Protein AF-A0A962ZR34-F1 (afdb_monomer)

Mean predicted aligned error: 3.4 Å

Structure (mmCIF, N/CA/C/O backbone):
data_AF-A0A962ZR34-F1
#
_entry.id   AF-A0A962ZR34-F1
#
loop_
_atom_site.group_PDB
_atom_site.id
_atom_site.type_symbol
_atom_site.label_atom_id
_atom_site.label_alt_id
_atom_site.label_comp_id
_atom_site.label_asym_id
_atom_site.label_entity_id
_atom_site.label_seq_id
_atom_site.pdbx_PDB_ins_code
_atom_site.Cartn_x
_atom_site.Cartn_y
_atom_site.Cartn_z
_atom_site.occupancy
_atom_site.B_iso_or_equiv
_atom_site.auth_seq_id
_atom_site.auth_comp_id
_atom_site.auth_asym_id
_atom_site.auth_atom_id
_atom_site.pdbx_PDB_model_num
ATOM 1 N N . ALA A 1 1 ? 8.414 -5.461 -10.737 1.00 95.94 1 ALA A N 1
ATOM 2 C CA . ALA A 1 1 ? 6.953 -5.444 -11.000 1.00 95.94 1 ALA A CA 1
ATOM 3 C C . ALA A 1 1 ? 6.307 -4.242 -10.307 1.00 95.94 1 ALA A C 1
ATOM 5 O O . ALA A 1 1 ? 7.039 -3.465 -9.703 1.00 95.94 1 ALA A O 1
ATOM 6 N N . LYS A 1 2 ? 4.974 -4.081 -10.376 1.00 96.69 2 LYS A N 1
ATOM 7 C CA . LYS A 1 2 ? 4.208 -2.991 -9.730 1.00 96.69 2 LYS A CA 1
ATOM 8 C C . LYS A 1 2 ? 4.755 -1.593 -10.067 1.00 96.69 2 LYS A C 1
ATOM 10 O O . LYS A 1 2 ? 4.510 -1.093 -11.158 1.00 96.69 2 LYS A O 1
ATOM 15 N N . ALA A 1 3 ? 5.548 -1.016 -9.162 1.00 95.81 3 ALA A N 1
ATOM 16 C CA . ALA A 1 3 ? 6.167 0.298 -9.300 1.00 95.81 3 ALA A CA 1
ATOM 17 C C . ALA A 1 3 ? 7.107 0.416 -10.509 1.00 95.81 3 ALA A C 1
ATOM 19 O O . ALA A 1 3 ? 7.340 1.524 -10.965 1.00 95.81 3 ALA A O 1
ATOM 20 N N . VAL A 1 4 ? 7.596 -0.700 -11.073 1.00 96.94 4 VAL A N 1
ATOM 21 C CA . VAL A 1 4 ? 8.459 -0.681 -12.273 1.00 96.94 4 VAL A CA 1
ATOM 22 C C . VAL A 1 4 ? 7.833 0.067 -13.457 1.00 96.94 4 VAL A C 1
ATOM 24 O O . VAL A 1 4 ? 8.560 0.649 -14.245 1.00 96.94 4 VAL A O 1
ATOM 27 N N . THR A 1 5 ? 6.503 0.075 -13.566 1.00 97.69 5 THR A N 1
ATOM 28 C CA . THR A 1 5 ? 5.733 0.819 -14.580 1.00 97.69 5 THR A CA 1
ATOM 29 C C . THR A 1 5 ? 4.758 1.809 -13.947 1.00 97.69 5 THR A C 1
ATOM 31 O O . THR A 1 5 ? 3.836 2.271 -14.614 1.00 97.69 5 THR A O 1
ATOM 34 N N . ASN A 1 6 ? 4.872 2.048 -12.636 1.00 95.44 6 ASN A N 1
ATOM 35 C CA . ASN A 1 6 ? 3.899 2.803 -11.845 1.00 95.44 6 ASN A CA 1
ATOM 36 C C . ASN A 1 6 ? 2.428 2.375 -12.089 1.00 95.44 6 ASN A C 1
ATOM 38 O O . ASN A 1 6 ? 1.517 3.193 -12.068 1.00 95.44 6 ASN A O 1
ATOM 42 N N . GLY A 1 7 ? 2.195 1.089 -12.386 1.00 96.12 7 GLY A N 1
ATOM 43 C CA . GLY A 1 7 ? 0.862 0.546 -12.677 1.00 96.12 7 GLY A CA 1
ATOM 44 C C . GLY A 1 7 ? 0.309 0.797 -14.090 1.00 96.12 7 GLY A C 1
ATOM 45 O O . GLY A 1 7 ? -0.767 0.292 -14.391 1.00 96.12 7 GLY A O 1
ATOM 46 N N . TYR A 1 8 ? 1.025 1.496 -14.980 1.00 97.25 8 TYR A N 1
ATOM 47 C CA . TYR A 1 8 ? 0.523 1.845 -16.322 1.00 97.25 8 TYR A CA 1
ATOM 48 C C . TYR A 1 8 ? 0.514 0.681 -17.322 1.00 97.25 8 TYR A C 1
ATOM 50 O O . TYR A 1 8 ? -0.270 0.685 -18.270 1.00 97.25 8 TYR A O 1
ATOM 58 N N . GLN A 1 9 ? 1.401 -0.302 -17.146 1.00 98.12 9 GLN A N 1
ATOM 59 C CA . GLN A 1 9 ? 1.506 -1.498 -17.992 1.00 98.12 9 GLN A CA 1
ATOM 60 C C . GLN A 1 9 ? 1.928 -2.719 -17.161 1.00 98.12 9 GLN A C 1
ATOM 62 O O . GLN A 1 9 ? 2.723 -2.569 -16.225 1.00 98.12 9 GLN A O 1
ATOM 67 N N . PRO A 1 10 ? 1.458 -3.938 -17.484 1.00 97.88 10 PRO A N 1
ATOM 68 C CA . PRO A 1 10 ? 1.906 -5.148 -16.808 1.00 97.88 10 PRO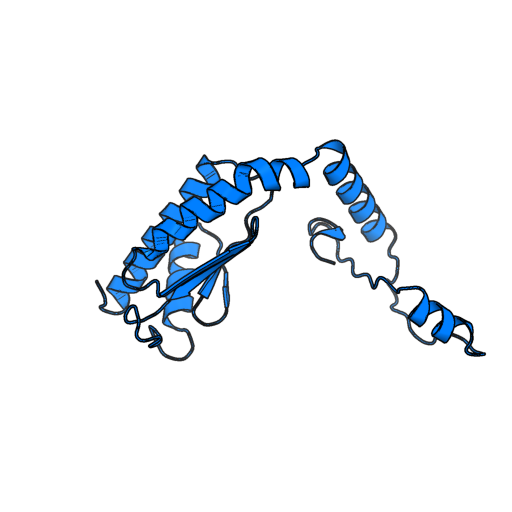 A CA 1
ATOM 69 C C . PRO A 1 10 ? 3.361 -5.452 -17.179 1.00 97.88 10 PRO A C 1
ATOM 71 O O . PRO A 1 10 ? 3.673 -5.790 -18.317 1.00 97.88 10 PRO A O 1
ATOM 74 N N . LEU A 1 11 ? 4.258 -5.355 -16.197 1.00 97.88 11 LEU A N 1
ATOM 75 C CA . LEU A 1 11 ? 5.659 -5.733 -16.359 1.00 97.88 11 LEU A CA 1
ATOM 76 C C . LEU A 1 11 ? 6.187 -6.427 -15.102 1.00 97.88 11 LEU A C 1
ATOM 78 O O . LEU A 1 11 ? 6.116 -5.902 -13.985 1.00 97.88 11 LEU A O 1
ATOM 82 N N . GLY A 1 12 ? 6.736 -7.620 -15.302 1.00 96.50 12 GLY A N 1
ATOM 83 C CA . GLY A 1 12 ? 7.517 -8.369 -14.325 1.00 96.50 12 GLY A CA 1
ATOM 84 C C . GLY A 1 12 ? 8.987 -8.395 -14.727 1.00 96.50 12 GLY A C 1
ATOM 85 O O . GLY A 1 12 ? 9.327 -8.147 -15.877 1.00 96.50 12 GLY A O 1
ATOM 86 N N . GLY A 1 13 ? 9.860 -8.687 -13.771 1.00 95.56 13 GLY A N 1
ATOM 87 C CA . GLY A 1 13 ? 11.286 -8.841 -14.031 1.00 95.56 13 GLY A CA 1
ATOM 88 C C . GLY A 1 13 ? 11.944 -9.588 -12.884 1.00 95.56 13 GLY A C 1
ATOM 89 O O . GLY A 1 13 ? 11.516 -9.445 -11.735 1.00 95.56 13 GLY A O 1
ATOM 90 N N . VAL A 1 14 ? 12.958 -10.380 -13.213 1.00 96.50 14 VAL A N 1
ATOM 91 C CA . VAL A 1 14 ? 13.797 -11.103 -12.258 1.00 96.50 14 VAL A CA 1
ATOM 92 C C . VAL A 1 14 ? 15.213 -10.572 -12.426 1.00 96.50 14 VAL A C 1
ATOM 94 O O . VAL A 1 14 ? 15.787 -10.682 -13.505 1.00 96.50 14 VAL A O 1
ATOM 97 N N . MET A 1 15 ? 15.755 -9.961 -11.374 1.00 96.38 15 MET A N 1
ATOM 98 C CA . MET A 1 15 ? 17.166 -9.579 -11.335 1.00 96.38 15 MET A CA 1
ATOM 99 C C . MET A 1 15 ? 17.970 -10.786 -10.859 1.00 96.38 15 MET A C 1
ATOM 101 O O . MET A 1 15 ? 17.677 -11.343 -9.800 1.00 96.38 15 MET A O 1
ATOM 105 N N . VAL A 1 16 ? 18.953 -11.200 -11.653 1.00 95.88 16 VAL A N 1
ATOM 106 C CA . VAL A 1 16 ? 19.784 -12.379 -11.396 1.00 95.88 16 VAL A CA 1
ATOM 107 C C . VAL A 1 16 ? 21.200 -11.898 -11.107 1.00 95.88 16 VAL A C 1
ATOM 109 O O . VAL A 1 16 ? 21.771 -11.174 -11.913 1.00 95.88 16 VAL A O 1
ATOM 112 N N . GLY A 1 17 ? 21.743 -12.260 -9.943 1.00 98.12 17 GLY A N 1
ATOM 113 C CA . GLY A 1 17 ? 23.126 -11.937 -9.587 1.00 98.12 17 GLY A CA 1
ATOM 114 C C . GLY A 1 17 ? 24.129 -12.916 -10.196 1.00 98.12 17 GLY A C 1
ATOM 115 O O . GLY A 1 17 ? 23.775 -14.063 -10.487 1.00 98.12 17 GLY A O 1
ATOM 116 N N . ASP A 1 18 ? 25.384 -12.481 -10.303 1.00 97.94 18 ASP A N 1
ATOM 117 C CA . ASP A 1 18 ? 26.463 -13.162 -11.037 1.00 97.94 18 ASP A CA 1
ATOM 118 C C . ASP A 1 18 ? 26.598 -14.643 -10.682 1.00 97.94 18 ASP A C 1
ATOM 120 O O . ASP A 1 18 ? 26.530 -15.489 -11.560 1.00 97.94 18 ASP A O 1
ATOM 124 N N . ARG A 1 19 ? 26.618 -14.996 -9.388 1.00 97.62 19 ARG A N 1
ATOM 125 C CA . ARG A 1 19 ? 26.706 -16.400 -8.936 1.00 97.62 19 ARG A CA 1
ATOM 126 C C . ARG A 1 19 ? 25.666 -17.324 -9.586 1.00 97.62 19 ARG A C 1
ATOM 128 O O . ARG A 1 19 ? 25.941 -18.499 -9.811 1.00 97.62 19 ARG A O 1
ATOM 135 N N . VAL A 1 20 ? 24.445 -16.832 -9.801 1.00 96.00 20 VAL A N 1
ATOM 136 C CA . VAL A 1 20 ? 23.369 -17.612 -10.433 1.00 96.00 20 VAL A CA 1
ATOM 137 C C . VAL A 1 20 ? 23.492 -17.547 -11.952 1.00 96.00 20 VAL A C 1
ATOM 139 O O . VAL A 1 20 ? 23.318 -18.570 -12.607 1.00 96.00 20 VAL A O 1
ATOM 142 N N . ALA A 1 21 ? 23.819 -16.377 -12.505 1.00 95.25 21 ALA A N 1
ATOM 143 C CA . ALA A 1 21 ? 24.035 -16.207 -13.938 1.00 95.25 21 ALA A CA 1
ATOM 144 C C . ALA A 1 21 ? 25.169 -17.111 -14.450 1.00 95.25 21 ALA A C 1
ATOM 146 O O . ALA A 1 21 ? 24.963 -17.839 -15.414 1.00 95.25 21 ALA A O 1
ATOM 147 N N . ASP A 1 22 ? 26.307 -17.155 -13.758 1.00 95.81 22 ASP A N 1
ATOM 148 C CA . ASP A 1 22 ? 27.467 -17.984 -14.102 1.00 95.81 22 ASP A CA 1
ATOM 149 C C . ASP A 1 22 ? 27.110 -19.470 -14.140 1.00 95.81 22 ASP A C 1
ATOM 151 O O . ASP A 1 22 ? 27.482 -20.181 -15.069 1.00 95.81 22 ASP A O 1
ATOM 155 N N . ALA A 1 23 ? 26.334 -19.944 -13.160 1.00 94.19 23 ALA A N 1
ATOM 156 C CA . ALA A 1 23 ? 25.875 -21.329 -13.127 1.00 94.19 23 ALA A CA 1
ATOM 157 C C . ALA A 1 23 ? 24.933 -21.658 -14.299 1.00 94.19 23 ALA A C 1
ATOM 159 O O . ALA A 1 23 ? 25.018 -22.748 -14.863 1.00 94.19 23 ALA A O 1
ATOM 160 N N . LEU A 1 24 ? 24.052 -20.723 -14.676 1.00 93.12 24 LEU A N 1
ATOM 161 C CA . LEU A 1 24 ? 23.158 -20.882 -15.827 1.00 93.12 24 LEU A CA 1
ATOM 162 C C . LEU A 1 24 ? 23.933 -20.866 -17.152 1.00 93.12 24 LEU A C 1
ATOM 164 O O . LEU A 1 24 ? 23.651 -21.679 -18.025 1.00 93.12 24 LEU A O 1
ATOM 168 N N . LEU A 1 25 ? 24.915 -19.972 -17.288 1.00 92.88 25 LEU A N 1
ATOM 169 C CA . LEU A 1 25 ? 25.729 -19.805 -18.497 1.00 92.88 25 LEU A CA 1
ATOM 170 C C . LEU A 1 25 ? 26.764 -20.922 -18.683 1.00 92.88 25 LEU A C 1
ATOM 172 O O . LEU A 1 25 ? 27.115 -21.244 -19.815 1.00 92.88 25 LEU A O 1
ATOM 176 N N . ALA A 1 26 ? 27.252 -21.521 -17.594 1.00 94.62 26 ALA A N 1
ATOM 177 C CA . ALA A 1 26 ? 28.165 -22.661 -17.641 1.00 94.62 26 ALA A CA 1
ATOM 178 C C . ALA A 1 26 ? 27.472 -23.968 -18.062 1.00 94.62 26 ALA A C 1
ATOM 180 O O . ALA A 1 26 ? 28.150 -24.924 -18.447 1.00 94.62 26 ALA A O 1
ATOM 181 N N . HIS A 1 27 ? 26.140 -24.039 -17.977 1.00 89.88 27 HIS A N 1
ATOM 182 C CA . HIS A 1 27 ? 25.400 -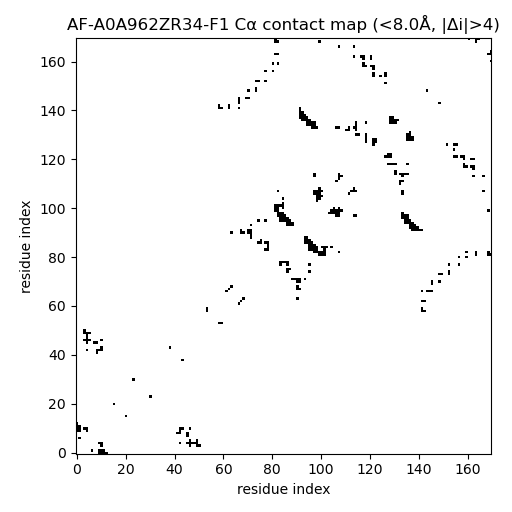25.222 -18.390 1.00 89.88 27 HIS A CA 1
ATOM 183 C C . HIS A 1 27 ? 25.355 -25.308 -19.925 1.00 89.88 27 HIS A C 1
ATOM 185 O O . HIS A 1 27 ? 24.853 -24.393 -20.578 1.00 89.88 27 HIS A O 1
ATOM 191 N N . PRO A 1 28 ? 25.812 -26.413 -20.538 1.00 85.75 28 PRO A N 1
ATOM 192 C CA . PRO A 1 28 ? 25.668 -26.597 -21.975 1.00 85.75 28 PRO A CA 1
ATOM 193 C C . PRO A 1 28 ? 24.186 -26.818 -22.310 1.00 85.75 28 PRO A C 1
ATOM 195 O O . PRO A 1 28 ? 23.567 -27.756 -21.807 1.00 85.75 28 PRO A O 1
ATOM 198 N N . GLY A 1 29 ? 23.592 -25.951 -23.126 1.00 88.69 29 GLY A N 1
ATOM 199 C CA . GLY A 1 29 ? 22.197 -26.074 -23.555 1.00 88.69 29 GLY A CA 1
ATOM 200 C C . GLY A 1 29 ? 21.470 -24.737 -23.651 1.00 88.69 29 GLY A C 1
ATOM 201 O O . GLY A 1 29 ? 22.024 -23.682 -23.358 1.00 88.69 29 GLY A O 1
ATOM 202 N N . GLU A 1 30 ? 20.217 -24.792 -24.090 1.00 89.44 30 GLU A N 1
ATOM 203 C CA . GLU A 1 30 ? 19.340 -23.625 -24.161 1.00 89.44 30 GLU A CA 1
ATOM 204 C C . GLU A 1 30 ? 18.606 -23.409 -22.832 1.00 89.44 30 GLU A C 1
ATOM 206 O O . GLU A 1 30 ? 18.216 -24.361 -22.152 1.00 89.44 30 GLU A O 1
ATOM 211 N N . PHE A 1 31 ? 18.367 -22.147 -22.472 1.00 91.38 31 PHE A N 1
ATOM 212 C CA . PHE A 1 31 ? 17.492 -21.809 -21.356 1.00 91.38 31 PHE A CA 1
ATOM 213 C C . PHE A 1 31 ? 16.027 -21.962 -21.784 1.00 91.38 31 PHE A C 1
ATOM 215 O O . PHE A 1 31 ? 15.423 -21.041 -22.333 1.00 91.38 31 PHE A O 1
ATOM 222 N N . THR A 1 32 ? 15.446 -23.139 -21.540 1.00 92.44 32 THR A N 1
ATOM 223 C CA . THR A 1 32 ? 14.083 -23.500 -21.971 1.00 92.44 32 THR A CA 1
ATOM 224 C C . THR A 1 32 ? 13.001 -22.872 -21.085 1.00 92.44 32 THR A C 1
ATOM 226 O O . THR A 1 32 ? 12.205 -23.564 -20.444 1.00 92.44 32 THR A O 1
ATOM 229 N N . HIS A 1 33 ? 12.984 -21.545 -21.010 1.00 94.56 33 HIS A N 1
ATOM 230 C CA . HIS A 1 33 ? 11.983 -20.779 -20.282 1.00 94.56 33 HIS A CA 1
ATOM 231 C C . HIS A 1 33 ? 11.727 -19.440 -20.971 1.00 94.56 33 HIS A C 1
ATOM 233 O O . HIS A 1 33 ? 12.644 -18.671 -21.249 1.00 94.56 33 HIS A O 1
ATOM 239 N N . GLY A 1 34 ? 10.455 -19.133 -21.199 1.00 94.19 34 GLY A N 1
ATOM 240 C CA . GLY A 1 34 ? 10.039 -17.887 -21.817 1.00 94.19 34 GLY A CA 1
ATOM 241 C C . GLY A 1 34 ? 8.529 -17.725 -21.769 1.00 94.19 34 GLY A C 1
ATOM 242 O O . GLY A 1 34 ? 7.780 -18.690 -21.628 1.00 94.19 34 GLY A O 1
ATOM 243 N N . LEU A 1 35 ? 8.086 -16.479 -21.880 1.00 96.31 35 LEU A N 1
ATOM 244 C CA . LEU A 1 35 ? 6.682 -16.106 -22.002 1.00 96.31 35 LEU A CA 1
ATOM 245 C C . LEU A 1 35 ? 6.521 -15.355 -23.320 1.00 96.31 35 LEU A C 1
ATOM 247 O O . LEU A 1 35 ? 7.401 -14.570 -23.672 1.00 96.31 35 LEU A O 1
ATOM 251 N N . THR A 1 36 ? 5.387 -15.526 -24.005 1.00 98.06 36 THR A N 1
ATOM 252 C CA . THR A 1 36 ? 5.102 -14.867 -25.295 1.00 98.06 36 THR A CA 1
ATOM 253 C C . THR A 1 36 ? 5.335 -13.354 -25.257 1.00 98.06 36 THR A C 1
ATOM 255 O O . THR A 1 36 ? 5.807 -12.776 -26.228 1.00 98.06 36 THR A O 1
ATOM 258 N N . TYR A 1 37 ? 5.039 -12.715 -24.121 1.00 97.56 37 TYR A N 1
ATOM 259 C CA . TYR A 1 3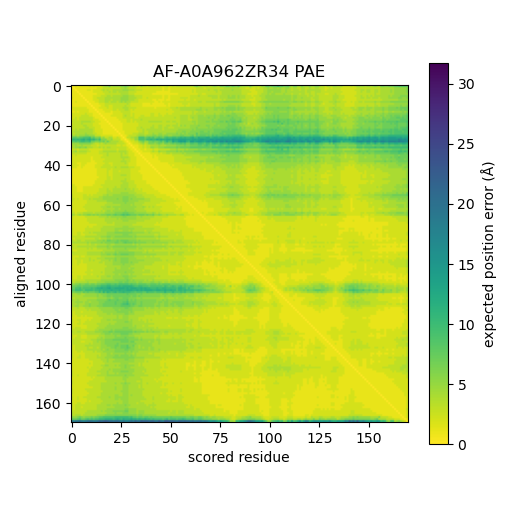7 ? 5.181 -11.269 -23.922 1.00 97.56 37 TYR A CA 1
ATOM 260 C C . TYR A 1 37 ? 6.395 -10.874 -23.069 1.00 97.56 37 TYR A C 1
ATOM 262 O O . TYR A 1 37 ? 6.445 -9.760 -22.542 1.00 97.56 37 TYR A O 1
ATOM 270 N N . SER A 1 38 ? 7.376 -11.766 -22.903 1.00 97.50 38 SER A N 1
ATOM 271 C CA . SER A 1 38 ? 8.632 -11.413 -22.236 1.00 97.50 38 SER A CA 1
ATOM 272 C C . SER A 1 38 ? 9.324 -10.278 -22.998 1.00 97.50 38 SER A C 1
ATOM 274 O O . SER A 1 38 ? 9.505 -10.360 -24.209 1.00 97.50 38 SER A O 1
ATOM 276 N N . GLY A 1 39 ? 9.668 -9.191 -22.300 1.00 97.19 39 GLY A N 1
ATOM 277 C CA . GLY A 1 39 ? 10.283 -8.011 -22.918 1.00 97.19 39 GLY A CA 1
ATOM 278 C C . GLY A 1 39 ? 9.349 -7.171 -23.803 1.00 97.19 39 GLY A C 1
ATOM 279 O O . GLY A 1 39 ? 9.838 -6.483 -24.696 1.00 97.19 39 GLY A O 1
ATOM 280 N N . HIS A 1 40 ? 8.026 -7.207 -23.577 1.00 98.44 40 HIS A N 1
ATOM 281 C CA . HIS A 1 40 ? 7.048 -6.474 -24.394 1.00 98.44 40 HIS A CA 1
ATOM 282 C C . HIS A 1 40 ? 7.412 -4.977 -24.565 1.00 98.44 40 HIS A C 1
ATOM 284 O O . HIS A 1 40 ? 7.421 -4.242 -23.568 1.00 98.44 40 HIS A O 1
ATOM 290 N N . PRO A 1 41 ? 7.618 -4.471 -25.802 1.00 98.44 41 PRO A N 1
ATOM 291 C CA . PRO A 1 41 ? 8.155 -3.127 -26.041 1.00 98.44 41 PRO A CA 1
ATOM 292 C C . PRO A 1 41 ? 7.376 -1.993 -25.366 1.00 98.44 41 PRO A C 1
ATOM 294 O O . PRO A 1 41 ? 7.977 -1.127 -24.735 1.00 98.44 41 PRO A O 1
ATOM 297 N N . ALA A 1 42 ? 6.039 -2.017 -25.418 1.00 98.38 42 ALA A N 1
ATOM 298 C CA . ALA A 1 42 ? 5.225 -0.983 -24.770 1.00 98.38 42 ALA A CA 1
ATOM 299 C C . ALA A 1 42 ? 5.329 -0.999 -23.232 1.00 98.38 42 ALA A C 1
ATOM 301 O O . ALA A 1 42 ? 5.307 0.055 -22.599 1.00 98.38 42 ALA A O 1
ATOM 302 N N . ALA A 1 43 ? 5.493 -2.178 -22.622 1.00 98.38 43 ALA A N 1
ATOM 303 C CA . ALA A 1 43 ? 5.652 -2.292 -21.177 1.00 98.38 43 ALA A CA 1
ATOM 304 C C . ALA A 1 43 ? 7.038 -1.787 -20.746 1.00 98.38 43 ALA A C 1
ATOM 306 O O . ALA A 1 43 ? 7.154 -1.055 -19.763 1.00 98.38 43 ALA A O 1
ATOM 307 N N . CYS A 1 44 ? 8.076 -2.102 -21.529 1.00 98.44 44 CYS A N 1
ATOM 308 C CA . CYS A 1 44 ? 9.425 -1.568 -21.339 1.00 98.44 44 CYS A CA 1
ATOM 309 C C . CYS A 1 44 ? 9.472 -0.041 -21.509 1.00 98.44 44 CYS A C 1
ATOM 311 O O . CYS A 1 44 ? 10.103 0.635 -20.700 1.00 98.44 44 CYS A O 1
ATOM 313 N N . ALA A 1 45 ? 8.767 0.522 -22.496 1.00 98.62 45 ALA A N 1
ATOM 314 C CA . ALA A 1 45 ? 8.678 1.971 -22.688 1.00 98.62 45 ALA A CA 1
ATOM 315 C C . ALA A 1 45 ? 8.040 2.676 -21.477 1.00 98.62 45 ALA A C 1
ATOM 317 O O . ALA A 1 45 ? 8.588 3.658 -20.977 1.00 98.62 45 ALA A O 1
ATOM 318 N N . ALA A 1 46 ? 6.937 2.136 -20.942 1.00 98.50 46 ALA A N 1
ATOM 319 C CA . ALA A 1 46 ? 6.313 2.652 -19.720 1.00 98.50 46 ALA A CA 1
ATOM 320 C C . ALA A 1 46 ? 7.254 2.578 -18.502 1.00 98.50 46 ALA A C 1
ATOM 322 O O . ALA A 1 46 ? 7.269 3.485 -17.666 1.00 98.50 46 ALA A O 1
ATOM 323 N N . ALA A 1 47 ? 8.065 1.521 -18.404 1.00 98.44 47 ALA A N 1
ATOM 324 C CA . ALA A 1 47 ? 9.042 1.379 -17.331 1.00 98.44 47 ALA A CA 1
ATOM 325 C C . ALA A 1 47 ? 10.190 2.391 -17.435 1.00 98.44 47 ALA A C 1
ATOM 327 O O . ALA A 1 47 ? 10.560 3.004 -16.435 1.00 98.44 47 ALA A O 1
ATOM 328 N N . LEU A 1 48 ? 10.718 2.617 -18.641 1.00 98.50 48 LEU A N 1
ATOM 329 C CA . LEU A 1 48 ? 11.748 3.631 -18.877 1.00 98.50 48 LEU A CA 1
ATOM 330 C C . LEU A 1 48 ? 11.235 5.037 -18.552 1.00 98.50 48 LEU A C 1
ATOM 332 O O . LEU A 1 48 ? 11.931 5.788 -17.873 1.00 98.50 48 LEU A O 1
ATOM 336 N N . ALA A 1 49 ? 10.002 5.361 -18.951 1.00 98.44 49 ALA A N 1
ATOM 337 C CA . ALA A 1 49 ? 9.367 6.628 -18.594 1.00 98.44 49 ALA A CA 1
ATOM 338 C C . ALA A 1 49 ? 9.187 6.771 -17.073 1.00 98.44 49 ALA A C 1
ATOM 340 O O . ALA A 1 49 ? 9.503 7.816 -16.511 1.00 98.44 49 ALA A O 1
ATOM 341 N N . THR A 1 50 ? 8.755 5.704 -16.390 1.00 97.88 50 THR A N 1
ATOM 342 C CA . THR A 1 50 ? 8.640 5.687 -14.922 1.00 97.88 50 THR A CA 1
ATOM 343 C C . THR A 1 50 ? 9.990 5.967 -14.260 1.00 97.88 50 THR A C 1
ATOM 345 O O . THR A 1 50 ? 10.079 6.813 -13.376 1.00 97.88 50 THR A O 1
ATOM 348 N N . LEU A 1 51 ? 11.059 5.301 -14.705 1.00 97.31 51 LEU A N 1
ATOM 349 C CA . LEU A 1 51 ? 12.411 5.525 -14.187 1.00 97.31 51 LEU A CA 1
ATOM 350 C C . LEU A 1 51 ? 12.917 6.947 -14.455 1.00 97.31 51 LEU A C 1
ATOM 352 O O . LEU A 1 51 ? 13.582 7.510 -13.587 1.00 97.31 51 LEU A O 1
ATOM 356 N N . GLY A 1 52 ? 12.605 7.514 -15.625 1.00 98.25 52 GLY A N 1
ATOM 357 C CA . GLY A 1 52 ? 12.902 8.909 -15.960 1.00 98.25 52 GLY A CA 1
ATOM 358 C C . GLY A 1 52 ? 12.269 9.864 -14.954 1.00 98.25 52 GLY A C 1
ATOM 359 O O . GLY A 1 52 ? 12.988 10.586 -14.268 1.00 98.25 52 GLY A O 1
ATOM 360 N N . VAL A 1 53 ? 10.950 9.759 -14.757 1.00 97.44 53 VAL A N 1
ATOM 361 C CA . VAL A 1 53 ? 1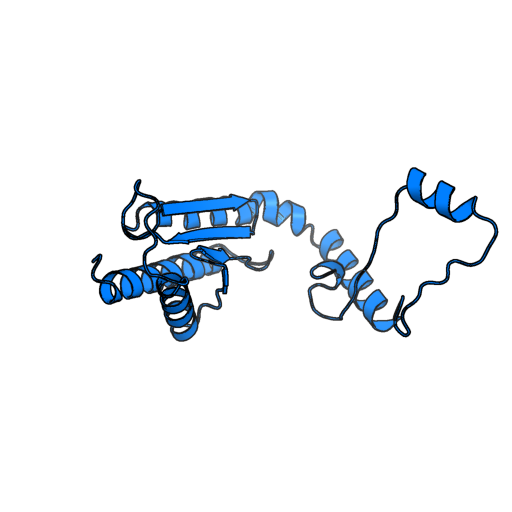0.209 10.583 -13.787 1.00 97.44 53 VAL A CA 1
ATOM 362 C C . VAL A 1 53 ? 10.785 10.449 -12.379 1.00 97.44 53 VAL A C 1
ATOM 364 O O . VAL A 1 53 ? 11.067 11.461 -11.749 1.00 97.44 53 VAL A O 1
ATOM 367 N N . LEU A 1 54 ? 11.009 9.221 -11.892 1.00 96.62 54 LEU A N 1
ATOM 368 C CA . LEU A 1 54 ? 11.520 8.995 -10.534 1.00 96.62 54 LEU A CA 1
ATOM 369 C C . LEU A 1 54 ? 12.878 9.672 -10.295 1.00 96.62 54 LEU A C 1
ATOM 371 O O . LEU A 1 54 ? 13.107 10.200 -9.207 1.00 96.62 54 LEU A O 1
ATOM 375 N N . ARG A 1 55 ? 13.767 9.655 -11.299 1.00 96.25 55 ARG A N 1
ATOM 376 C CA . ARG A 1 55 ? 15.104 10.263 -11.224 1.00 96.25 55 ARG A CA 1
ATOM 377 C C . ARG A 1 55 ? 15.055 11.779 -11.362 1.00 96.25 55 ARG A C 1
ATOM 379 O O . ARG A 1 55 ? 15.691 12.472 -10.579 1.00 96.25 55 ARG A O 1
ATOM 386 N N . GLU A 1 56 ? 14.321 12.283 -12.348 1.00 97.81 56 GLU A N 1
ATOM 387 C CA . GLU A 1 56 ? 14.241 13.716 -12.651 1.00 97.81 56 GLU A CA 1
ATOM 388 C C . GLU A 1 56 ? 13.547 14.495 -11.534 1.00 97.81 56 GLU A C 1
ATOM 390 O O . GLU A 1 56 ? 13.959 15.606 -11.207 1.00 97.81 56 GLU A O 1
ATOM 395 N N . SER A 1 57 ? 12.518 13.910 -10.917 1.00 96.75 57 SER A N 1
ATOM 396 C CA . SER A 1 57 ? 11.766 14.574 -9.855 1.00 96.75 57 SER A CA 1
ATOM 397 C C . SER A 1 57 ? 12.378 14.399 -8.461 1.00 96.75 57 SER A C 1
ATOM 399 O O . SER A 1 57 ? 11.918 15.056 -7.530 1.00 96.75 57 SER A O 1
ATOM 401 N N . GLY A 1 58 ? 13.329 13.472 -8.274 1.00 96.69 58 GLY A N 1
ATOM 402 C CA . GLY A 1 58 ? 13.881 13.125 -6.954 1.00 96.69 58 GLY A CA 1
ATOM 403 C C . GLY A 1 58 ? 12.809 12.718 -5.932 1.00 96.69 58 GLY A C 1
ATOM 404 O O . GLY A 1 58 ? 12.922 13.006 -4.738 1.00 96.69 58 GLY A O 1
ATOM 405 N N . ILE A 1 59 ? 11.701 12.128 -6.402 1.00 96.50 59 ILE A N 1
ATOM 406 C CA . ILE A 1 59 ? 10.505 11.917 -5.569 1.00 96.50 59 ILE A CA 1
ATOM 407 C C . ILE A 1 59 ? 10.745 10.900 -4.458 1.00 96.50 59 ILE A C 1
ATOM 409 O O . ILE A 1 59 ? 10.120 10.992 -3.407 1.00 96.50 59 ILE A O 1
ATOM 413 N N . ILE A 1 60 ? 11.646 9.939 -4.659 1.00 96.31 60 ILE A N 1
ATOM 414 C CA . ILE A 1 60 ? 11.929 8.911 -3.656 1.00 96.31 60 ILE A CA 1
ATOM 415 C C . ILE A 1 60 ? 12.600 9.560 -2.446 1.00 96.31 60 ILE A C 1
ATOM 417 O O . ILE A 1 60 ? 12.143 9.387 -1.316 1.00 96.31 60 ILE A O 1
ATOM 421 N N . GLU A 1 61 ? 13.643 10.347 -2.686 1.00 97.38 61 GLU A N 1
ATOM 422 C CA . GLU A 1 61 ? 14.407 11.058 -1.666 1.00 97.38 61 GLU A CA 1
ATOM 423 C C . GLU A 1 61 ? 13.546 12.126 -0.981 1.00 97.38 61 GLU A C 1
ATOM 425 O O . GLU A 1 61 ? 13.534 12.230 0.252 1.00 97.38 61 GLU A O 1
ATOM 430 N N . SER A 1 62 ? 12.775 12.882 -1.769 1.00 96.38 62 SER A N 1
ATOM 431 C CA . SER A 1 62 ? 11.837 13.885 -1.260 1.00 96.38 62 SER A CA 1
ATOM 432 C C . SER A 1 62 ? 10.743 13.258 -0.390 1.00 96.38 62 SER A C 1
ATOM 434 O O . SER A 1 62 ? 10.490 13.730 0.719 1.00 96.38 62 SER A O 1
ATOM 436 N N . ALA A 1 63 ? 10.135 12.150 -0.824 1.00 97.56 63 ALA A N 1
ATOM 437 C CA . ALA A 1 63 ? 9.118 11.465 -0.036 1.00 97.56 63 ALA A CA 1
ATOM 438 C C . ALA A 1 63 ? 9.701 10.861 1.248 1.00 97.56 63 ALA A C 1
ATOM 440 O O . ALA A 1 63 ? 9.092 10.995 2.310 1.00 97.56 63 ALA A O 1
ATOM 441 N N . ALA A 1 64 ? 10.885 10.243 1.171 1.00 97.50 64 ALA A N 1
ATOM 442 C CA . ALA A 1 64 ? 11.556 9.615 2.309 1.00 97.50 64 ALA A CA 1
ATOM 443 C C . ALA A 1 64 ? 11.898 10.615 3.425 1.00 97.50 64 ALA A C 1
ATOM 445 O O . ALA A 1 64 ? 11.756 10.291 4.603 1.00 97.50 64 ALA A O 1
ATOM 446 N N . SER A 1 65 ? 12.330 11.823 3.058 1.00 96.69 65 SER A N 1
ATOM 447 C CA . SER A 1 65 ? 12.697 12.891 4.000 1.00 96.69 65 SER A CA 1
ATOM 448 C C . SER A 1 65 ? 11.531 13.808 4.387 1.00 96.69 65 SER A C 1
ATOM 450 O O . SER A 1 65 ? 11.577 14.445 5.438 1.00 96.69 65 SER A O 1
ATOM 452 N N . GLY A 1 66 ? 10.488 13.879 3.556 1.00 96.50 66 GLY A N 1
ATOM 453 C CA . GLY A 1 66 ? 9.374 14.814 3.693 1.00 96.50 66 GLY A CA 1
ATOM 454 C C . GLY A 1 66 ? 8.082 14.167 4.185 1.00 96.50 66 GLY A C 1
ATOM 455 O O . GLY A 1 66 ? 7.759 14.228 5.373 1.00 96.50 66 GLY A O 1
ATOM 456 N N . ILE A 1 67 ? 7.290 13.610 3.261 1.00 98.19 67 ILE A N 1
ATOM 457 C CA . ILE A 1 67 ? 5.920 13.167 3.564 1.00 98.19 67 ILE A CA 1
ATOM 458 C C . ILE A 1 67 ? 5.866 11.840 4.332 1.00 98.19 67 ILE A C 1
ATOM 460 O O . ILE A 1 67 ? 4.983 11.664 5.168 1.00 98.19 67 ILE A O 1
ATOM 464 N N . ALA A 1 68 ? 6.814 10.925 4.118 1.00 98.50 68 ALA A N 1
ATOM 465 C CA . ALA A 1 68 ? 6.774 9.602 4.733 1.00 98.50 68 ALA A CA 1
ATOM 466 C C . ALA A 1 68 ? 6.863 9.632 6.273 1.00 98.50 68 ALA A C 1
ATOM 468 O O . ALA A 1 68 ? 6.025 8.993 6.912 1.00 98.50 68 ALA A O 1
ATOM 469 N N . PRO A 1 69 ? 7.778 10.397 6.910 1.00 98.44 69 PRO A N 1
ATOM 470 C CA . PRO A 1 69 ? 7.773 10.544 8.366 1.00 98.44 69 PRO A CA 1
ATOM 471 C C . PRO A 1 69 ? 6.455 11.121 8.890 1.00 98.44 69 PRO A C 1
ATOM 473 O O . PRO A 1 69 ? 5.927 10.639 9.888 1.00 98.44 69 PRO A O 1
ATOM 476 N N . TYR A 1 70 ? 5.887 12.106 8.186 1.00 98.62 70 TYR A N 1
ATOM 477 C CA . TYR A 1 70 ? 4.612 12.708 8.569 1.00 98.62 70 TYR A CA 1
ATOM 478 C C . TYR A 1 70 ? 3.457 11.705 8.514 1.00 98.62 70 TYR A C 1
ATOM 480 O O . TYR A 1 70 ? 2.676 11.620 9.458 1.00 98.62 70 TYR A O 1
ATOM 488 N N . PHE A 1 71 ? 3.383 10.909 7.446 1.00 98.75 71 PHE A N 1
ATOM 489 C CA . PHE A 1 71 ? 2.421 9.819 7.309 1.00 98.75 71 PHE A CA 1
ATOM 490 C C . PHE A 1 71 ? 2.524 8.808 8.456 1.00 98.75 71 PHE A C 1
ATOM 492 O O . PHE A 1 71 ? 1.504 8.468 9.055 1.00 98.75 71 PHE A O 1
ATOM 499 N N . GLN A 1 72 ? 3.741 8.389 8.822 1.00 98.62 72 GLN A N 1
ATOM 500 C CA . GLN A 1 72 ? 3.950 7.481 9.954 1.00 98.62 72 GLN A CA 1
ATOM 501 C C . GLN A 1 72 ? 3.501 8.114 11.281 1.00 98.62 72 GLN A C 1
ATOM 503 O O . GLN A 1 72 ? 2.801 7.466 12.055 1.00 98.62 72 GLN A O 1
ATOM 508 N N . THR A 1 73 ? 3.828 9.388 11.532 1.00 98.38 73 THR A N 1
ATOM 509 C CA . THR A 1 73 ? 3.377 10.112 12.735 1.00 98.38 73 THR A CA 1
ATOM 510 C C . THR A 1 73 ? 1.855 10.234 12.798 1.00 98.38 73 THR A C 1
ATOM 512 O O . THR A 1 73 ? 1.268 9.977 13.847 1.00 98.38 73 THR A O 1
ATOM 515 N N . ARG A 1 74 ? 1.205 10.604 11.688 1.00 98.50 74 ARG A N 1
ATOM 516 C CA . ARG A 1 74 ? -0.254 10.757 11.625 1.00 98.50 74 ARG A CA 1
ATOM 517 C C . ARG A 1 74 ? -0.969 9.432 11.861 1.00 98.50 74 ARG A C 1
ATOM 519 O O . ARG A 1 74 ? -1.886 9.391 12.672 1.00 98.50 74 ARG A O 1
ATOM 526 N N . LEU A 1 75 ? -0.529 8.351 11.220 1.00 98.12 75 LEU A N 1
ATOM 527 C CA . LEU A 1 75 ? -1.110 7.028 11.454 1.00 98.12 75 LEU A CA 1
ATOM 528 C C . LEU A 1 75 ? -0.873 6.525 12.876 1.00 98.12 75 LEU A C 1
ATOM 530 O O . LEU A 1 75 ? -1.774 5.921 13.447 1.00 98.12 75 LEU A O 1
ATOM 534 N N . ALA A 1 76 ? 0.304 6.772 13.462 1.00 98.38 76 ALA A N 1
ATOM 535 C CA . ALA A 1 76 ? 0.616 6.323 14.818 1.00 98.38 76 ALA A CA 1
ATOM 536 C C . ALA A 1 76 ? -0.375 6.865 15.861 1.00 98.38 76 ALA A C 1
ATOM 538 O O . ALA A 1 76 ? -0.664 6.166 16.831 1.00 98.38 76 ALA A O 1
ATOM 539 N N . ALA A 1 77 ? -0.953 8.050 15.636 1.00 98.00 77 ALA A N 1
ATOM 540 C CA . ALA A 1 77 ? -1.989 8.614 16.501 1.00 98.00 77 ALA A CA 1
ATOM 541 C C . ALA A 1 77 ? -3.255 7.737 16.589 1.00 98.00 77 ALA A C 1
ATOM 543 O O . ALA A 1 77 ? -3.928 7.742 17.617 1.00 98.00 77 ALA A O 1
ATOM 544 N N . LEU A 1 78 ? -3.550 6.916 15.571 1.00 98.19 78 LEU A N 1
ATOM 545 C CA . LEU A 1 78 ? -4.670 5.967 15.611 1.00 98.19 78 LEU A CA 1
ATOM 546 C C . LEU A 1 78 ? -4.471 4.853 16.646 1.00 98.19 78 LEU A C 1
ATOM 548 O O . LEU A 1 78 ? -5.440 4.193 17.008 1.00 98.19 78 LEU A O 1
ATOM 552 N N . THR A 1 79 ? -3.256 4.662 17.171 1.00 97.19 79 THR A N 1
ATOM 553 C CA . THR A 1 79 ? -2.998 3.716 18.272 1.00 97.19 79 THR A CA 1
ATOM 554 C C . THR A 1 79 ? -3.795 4.071 19.525 1.00 97.19 79 THR A C 1
ATOM 556 O O . THR A 1 79 ? -4.053 3.194 20.344 1.00 97.19 79 THR A O 1
ATOM 559 N N . GLU A 1 80 ? -4.245 5.320 19.678 1.00 96.44 80 GLU A N 1
ATOM 560 C CA . GLU A 1 80 ? -5.111 5.735 20.785 1.00 96.44 80 GLU A CA 1
ATOM 561 C C . GLU A 1 80 ? -6.542 5.184 20.661 1.00 96.44 80 GLU A C 1
ATOM 563 O O . GLU A 1 80 ? -7.202 4.957 21.676 1.00 96.44 80 GLU A O 1
ATOM 568 N N . HIS A 1 81 ? -6.993 4.812 19.461 1.00 97.94 81 HIS A N 1
ATOM 569 C CA . HIS A 1 81 ? -8.342 4.295 19.224 1.00 97.94 81 HIS A CA 1
ATOM 570 C C . HIS A 1 81 ? -8.574 2.920 19.899 1.00 97.94 81 HIS A C 1
ATOM 572 O O . HIS A 1 81 ? -7.703 2.051 19.819 1.00 97.94 81 HIS A O 1
ATOM 578 N N . PRO A 1 82 ? -9.720 2.656 20.564 1.00 96.88 82 PRO A N 1
ATOM 579 C CA . PRO A 1 82 ? -9.918 1.476 21.423 1.00 96.88 82 PRO A CA 1
ATOM 580 C C . PRO A 1 82 ? -9.816 0.123 20.708 1.00 96.88 82 PRO A C 1
ATOM 582 O O . PRO A 1 82 ? -9.337 -0.840 21.305 1.00 96.88 82 PRO A O 1
ATOM 585 N N . ILE A 1 83 ? -10.222 0.053 19.437 1.00 97.88 83 ILE A N 1
ATOM 586 C CA . ILE A 1 83 ? -10.105 -1.171 18.624 1.00 97.88 83 ILE A CA 1
ATOM 587 C C . ILE A 1 83 ? -8.789 -1.265 17.845 1.00 97.88 83 ILE A C 1
ATOM 589 O O . ILE A 1 83 ? -8.648 -2.172 17.033 1.00 97.88 83 ILE A O 1
ATOM 593 N N . VAL A 1 84 ? -7.831 -0.353 18.038 1.00 98.19 84 VAL A N 1
ATOM 594 C CA . VAL A 1 84 ? -6.516 -0.428 17.383 1.00 98.19 84 VAL A CA 1
ATOM 595 C C . VAL A 1 84 ? -5.515 -1.064 18.339 1.00 98.19 84 VAL A C 1
ATOM 597 O O . VAL A 1 84 ? -5.229 -0.536 19.412 1.00 98.19 84 VAL A O 1
ATOM 600 N N . GLY A 1 85 ? -5.000 -2.229 17.951 1.00 97.69 85 GLY A N 1
ATOM 601 C CA . GLY A 1 85 ? -4.022 -2.982 18.733 1.00 97.69 85 GLY A CA 1
ATOM 602 C C . GLY A 1 85 ? -2.597 -2.518 18.468 1.00 97.69 85 GLY A C 1
ATOM 603 O O . GLY A 1 85 ? -1.809 -2.382 19.401 1.00 97.69 85 GLY A O 1
ATOM 604 N N . GLU A 1 86 ? -2.282 -2.252 17.203 1.00 97.19 86 GLU A N 1
ATOM 605 C CA . GLU A 1 86 ? -0.997 -1.695 16.797 1.00 97.19 86 GLU A CA 1
ATOM 606 C C . GLU A 1 86 ? -1.103 -0.916 15.486 1.00 97.19 86 GLU A C 1
ATOM 608 O O . GLU A 1 86 ? -1.927 -1.213 14.616 1.00 97.19 86 GLU A O 1
ATOM 613 N N . VAL A 1 87 ? -0.201 0.050 15.334 1.00 98.38 87 VAL A N 1
ATOM 614 C CA . VAL A 1 87 ? 0.114 0.686 14.059 1.00 98.38 87 VAL A CA 1
ATOM 615 C C . VAL A 1 87 ? 1.571 0.377 13.743 1.00 98.38 87 VAL A C 1
ATOM 617 O O . VAL A 1 87 ? 2.461 0.663 14.544 1.00 98.38 87 VAL A O 1
ATOM 620 N N . ARG A 1 88 ? 1.825 -0.215 12.575 1.00 98.06 88 ARG A N 1
ATOM 621 C CA . ARG A 1 88 ? 3.177 -0.562 12.111 1.00 98.06 88 ARG A CA 1
ATOM 622 C C . ARG A 1 88 ? 3.380 -0.123 10.672 1.00 98.06 88 ARG A C 1
ATOM 624 O O . ARG A 1 88 ? 2.461 -0.192 9.862 1.00 98.06 88 ARG A O 1
ATOM 631 N N . GLY A 1 89 ? 4.595 0.271 10.319 1.00 97.88 89 GLY A N 1
ATOM 632 C CA . GLY A 1 89 ? 4.881 0.714 8.962 1.00 97.88 89 GLY A CA 1
ATOM 633 C C . GLY A 1 89 ? 6.322 1.139 8.751 1.00 97.88 89 GLY A C 1
ATOM 634 O O . GLY A 1 89 ? 7.121 1.204 9.684 1.00 97.88 89 GLY A O 1
ATOM 635 N N . LEU A 1 90 ? 6.644 1.406 7.490 1.00 97.88 90 LEU A N 1
ATOM 636 C CA . LEU A 1 90 ? 7.895 2.013 7.065 1.00 97.88 90 LEU A CA 1
ATOM 637 C C . LEU A 1 90 ? 7.653 2.816 5.785 1.00 97.88 90 LEU A C 1
ATOM 639 O O . LEU A 1 90 ? 7.012 2.340 4.846 1.00 97.88 90 LEU A O 1
ATOM 643 N N . GLY A 1 91 ? 8.208 4.026 5.721 1.00 98.06 91 GLY A N 1
ATOM 644 C CA . GLY A 1 91 ? 8.059 4.882 4.549 1.00 98.06 91 GLY A CA 1
ATOM 645 C C . GLY A 1 91 ? 6.588 5.231 4.300 1.00 98.06 91 GLY A C 1
ATOM 646 O O . GLY A 1 91 ? 5.894 5.662 5.211 1.00 98.06 91 GLY A O 1
ATOM 647 N N . MET A 1 92 ? 6.110 5.007 3.077 1.00 98.06 92 MET A N 1
ATOM 648 C CA . MET A 1 92 ? 4.713 5.229 2.667 1.00 98.06 92 MET A CA 1
ATOM 649 C C . MET A 1 92 ? 3.879 3.938 2.680 1.00 98.06 92 MET A C 1
ATOM 651 O O . MET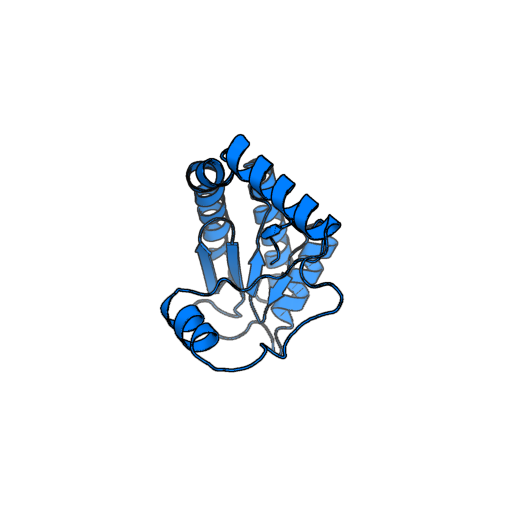 A 1 92 ? 2.940 3.801 1.905 1.00 98.06 92 MET A O 1
ATOM 655 N N . PHE A 1 93 ? 4.239 2.960 3.515 1.00 98.31 93 PHE A N 1
ATOM 656 C CA . PHE A 1 93 ? 3.498 1.709 3.673 1.00 98.31 93 PHE A CA 1
ATOM 657 C C . PHE A 1 93 ? 3.254 1.428 5.154 1.00 98.31 93 PHE A C 1
ATOM 659 O O . PHE A 1 93 ? 4.196 1.436 5.950 1.00 98.31 93 PHE A O 1
ATOM 666 N N . ALA A 1 94 ? 2.006 1.179 5.531 1.00 98.38 94 ALA A N 1
ATOM 667 C CA . ALA A 1 94 ? 1.641 0.922 6.916 1.00 98.38 94 ALA A CA 1
ATOM 668 C C . ALA A 1 94 ? 0.418 0.008 7.041 1.00 98.38 94 ALA A C 1
ATOM 670 O O . ALA A 1 94 ? -0.303 -0.261 6.076 1.00 98.38 94 ALA A O 1
ATOM 671 N N . ALA A 1 95 ? 0.217 -0.485 8.256 1.00 98.44 95 ALA A N 1
ATOM 672 C CA . ALA A 1 95 ? -0.901 -1.305 8.668 1.00 98.44 95 ALA A CA 1
ATOM 673 C C . ALA A 1 95 ? -1.436 -0.808 10.017 1.00 98.44 95 ALA A C 1
ATOM 675 O O . ALA A 1 95 ? -0.654 -0.555 10.936 1.00 98.44 95 ALA A O 1
ATOM 676 N N . VAL A 1 96 ? -2.759 -0.708 10.131 1.00 98.56 96 VAL A N 1
ATOM 677 C CA . VAL A 1 96 ? -3.482 -0.481 11.392 1.00 98.56 96 VAL A CA 1
ATOM 678 C C . VAL A 1 96 ? -4.203 -1.777 11.738 1.00 98.56 96 VAL A C 1
ATOM 680 O O . VAL A 1 96 ? -5.103 -2.176 11.001 1.00 98.56 96 VAL A O 1
ATOM 683 N N . GLU A 1 97 ? -3.787 -2.470 12.795 1.00 98.19 97 GLU A N 1
ATOM 684 C CA . GLU A 1 97 ? -4.341 -3.775 13.177 1.00 98.19 97 GLU A CA 1
ATOM 685 C C . GLU A 1 97 ? -5.463 -3.641 14.202 1.00 98.19 97 GLU A C 1
ATOM 687 O O . GLU A 1 97 ? -5.313 -2.965 15.222 1.00 98.19 97 GLU A O 1
ATOM 692 N N . LEU A 1 98 ? -6.585 -4.302 13.921 1.00 98.31 98 LEU A N 1
ATOM 693 C CA . LEU A 1 98 ? -7.797 -4.224 14.715 1.00 98.31 98 LEU A CA 1
ATOM 694 C C . LEU A 1 98 ? -7.843 -5.351 15.747 1.00 98.31 98 LEU A C 1
ATOM 696 O O . LEU A 1 98 ? -7.637 -6.524 15.435 1.00 98.31 98 LEU A O 1
ATOM 700 N N . VAL A 1 99 ? -8.202 -5.000 16.975 1.00 98.00 99 VAL A N 1
ATOM 701 C CA . VAL A 1 99 ? -8.405 -5.927 18.094 1.00 98.00 99 VAL A CA 1
ATOM 702 C C . VAL A 1 99 ? -9.707 -5.596 18.809 1.00 98.00 99 VAL A C 1
ATOM 704 O O . VAL A 1 99 ? -10.223 -4.485 18.705 1.00 98.00 99 VAL A O 1
ATOM 707 N N . ARG A 1 100 ? -10.249 -6.556 19.560 1.00 97.06 100 ARG A N 1
ATOM 708 C CA . ARG A 1 100 ? -11.399 -6.311 20.438 1.00 97.06 100 ARG A CA 1
ATOM 709 C C . ARG A 1 100 ? -11.004 -5.467 21.646 1.00 97.06 100 ARG A C 1
ATOM 711 O O . ARG A 1 100 ? -11.688 -4.504 21.975 1.00 97.06 100 ARG A O 1
ATOM 718 N N . HIS A 1 101 ? -9.896 -5.836 22.285 1.00 93.94 101 HIS A N 1
ATOM 719 C CA . HIS A 1 101 ? -9.366 -5.163 23.463 1.00 93.94 101 HIS A CA 1
ATOM 720 C C . HIS A 1 101 ? -7.854 -4.979 23.337 1.00 93.94 101 HIS A C 1
ATOM 722 O O . HIS A 1 101 ? -7.116 -5.903 22.977 1.00 93.94 101 HIS A O 1
ATOM 728 N N . LYS A 1 102 ? -7.371 -3.776 23.662 1.00 92.44 102 LYS A N 1
ATOM 729 C CA . LYS A 1 102 ? -5.933 -3.500 23.681 1.00 92.44 102 LYS A CA 1
ATOM 730 C C . LYS A 1 102 ? -5.220 -4.420 24.669 1.00 92.44 102 LYS A C 1
ATOM 732 O O . LYS A 1 102 ? -5.710 -4.690 25.761 1.00 92.44 102 LYS A O 1
ATOM 737 N N . GLY A 1 103 ? -4.049 -4.907 24.269 1.00 90.62 103 GLY A N 1
ATOM 738 C CA . GLY A 1 103 ? -3.205 -5.781 25.087 1.00 90.62 103 GLY A CA 1
ATOM 739 C C . GLY A 1 103 ? -3.598 -7.263 25.103 1.00 90.62 103 GLY A C 1
ATOM 740 O O . GLY A 1 103 ? -2.773 -8.079 25.503 1.00 90.62 103 GLY A O 1
ATOM 741 N N . THR A 1 104 ? -4.790 -7.651 24.630 1.00 90.19 104 THR A N 1
ATOM 742 C CA . THR A 1 104 ? -5.230 -9.062 24.668 1.00 90.19 104 THR A CA 1
ATOM 743 C C . THR A 1 104 ? -4.926 -9.834 23.384 1.00 90.19 104 THR A C 1
ATOM 745 O O . THR A 1 104 ? -4.930 -11.063 23.400 1.00 90.19 104 THR A O 1
ATOM 748 N N . ARG A 1 105 ? -4.665 -9.128 22.268 1.00 90.31 105 ARG A N 1
ATOM 749 C CA . ARG A 1 105 ? -4.597 -9.684 20.894 1.00 90.31 105 ARG A CA 1
ATOM 750 C C . ARG A 1 105 ? -5.863 -10.438 20.470 1.00 90.31 105 ARG A C 1
ATOM 752 O O . ARG A 1 105 ? -5.855 -11.169 19.481 1.00 90.31 105 ARG A O 1
ATOM 759 N N . GLU A 1 106 ? -6.950 -10.276 21.215 1.00 96.38 106 GLU A N 1
ATOM 760 C CA . GLU A 1 106 ? -8.234 -1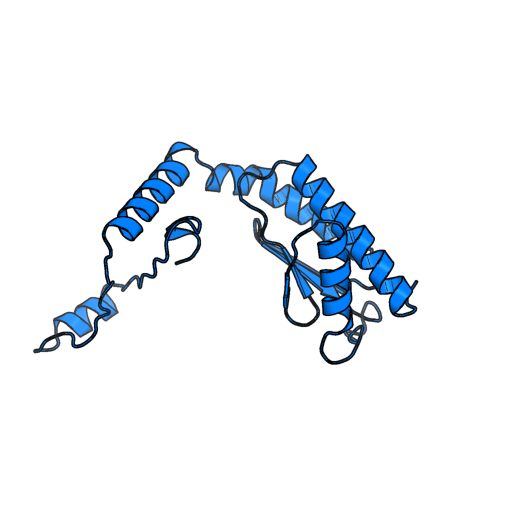0.855 20.869 1.00 96.38 106 GLU A CA 1
ATOM 761 C C . GLU A 1 106 ? -8.747 -10.192 19.593 1.00 96.38 106 GLU A C 1
ATOM 763 O O . GLU A 1 106 ? -8.788 -8.963 19.488 1.00 96.38 106 GLU A O 1
ATOM 768 N N . ARG A 1 107 ? -9.136 -11.005 18.611 1.00 97.31 107 ARG A N 1
ATOM 769 C CA . ARG A 1 107 ? -9.671 -10.496 17.349 1.00 97.31 107 ARG A CA 1
ATOM 770 C C . ARG A 1 107 ? -10.981 -9.762 17.590 1.00 97.31 107 ARG A C 1
ATOM 772 O O . ARG A 1 107 ? -11.825 -10.225 18.353 1.00 97.31 107 ARG A O 1
ATOM 779 N N . LEU A 1 108 ? -11.183 -8.657 16.872 1.00 97.75 108 LEU A N 1
ATOM 780 C CA . LEU A 1 108 ? -12.434 -7.901 16.950 1.00 97.75 108 LEU A CA 1
ATOM 781 C C . LEU A 1 108 ? -13.647 -8.767 16.569 1.00 97.75 108 LEU A C 1
ATOM 783 O O . LEU A 1 108 ? -14.692 -8.698 17.212 1.00 97.75 108 LEU A O 1
ATOM 787 N N . ALA A 1 109 ? -13.494 -9.617 15.554 1.00 97.69 109 ALA A N 1
ATOM 788 C CA . ALA A 1 109 ? -14.506 -10.566 15.109 1.00 97.69 109 ALA A CA 1
ATOM 789 C C . ALA A 1 109 ? -13.839 -11.793 14.451 1.00 97.69 109 ALA A C 1
ATOM 791 O O . ALA A 1 109 ? -12.688 -11.691 14.011 1.00 97.69 109 ALA A O 1
ATOM 792 N N . PRO A 1 110 ? -14.528 -12.946 14.357 1.00 97.38 110 PRO A N 1
ATOM 793 C CA . PRO A 1 110 ? -14.026 -14.097 13.609 1.00 97.38 110 PRO A CA 1
ATOM 794 C C . PRO A 1 110 ? -13.837 -13.767 12.122 1.00 97.38 110 PRO A C 1
ATOM 796 O O . PRO A 1 110 ? -14.454 -12.841 11.593 1.00 97.38 110 PRO A O 1
ATOM 799 N N . ASP A 1 111 ? -12.959 -14.527 11.463 1.00 96.62 111 ASP A N 1
ATOM 800 C CA . ASP A 1 111 ? -12.719 -14.478 10.011 1.00 96.62 111 ASP A CA 1
ATOM 801 C C . ASP A 1 111 ? -12.464 -13.070 9.443 1.00 96.62 111 ASP A C 1
ATOM 803 O O . ASP A 1 111 ? -12.777 -12.767 8.291 1.00 96.62 111 ASP A O 1
ATOM 807 N N . SER A 1 112 ? -11.895 -12.189 10.270 1.00 97.31 112 SER A N 1
ATOM 808 C CA . SER A 1 112 ? -11.625 -10.786 9.951 1.00 97.31 112 SER A CA 1
ATOM 809 C C . SER A 1 112 ? -12.848 -9.951 9.583 1.00 97.31 112 SER A C 1
ATOM 811 O O . SER A 1 112 ? -12.718 -8.899 8.952 1.00 97.31 112 SER A O 1
ATOM 813 N N . ALA A 1 113 ? -14.040 -10.355 10.032 1.00 98.25 113 ALA A N 1
ATOM 814 C CA . ALA A 1 113 ? -15.282 -9.629 9.772 1.00 98.25 113 ALA A CA 1
ATOM 815 C C . ALA A 1 113 ? -15.233 -8.168 10.264 1.00 98.25 113 ALA A C 1
ATOM 817 O O . ALA A 1 113 ? -15.781 -7.285 9.607 1.00 98.25 113 ALA A O 1
ATOM 818 N N . GLY A 1 114 ? -14.512 -7.891 11.357 1.00 98.12 114 GLY A N 1
ATOM 819 C CA . GLY A 1 114 ? -14.318 -6.537 11.883 1.00 98.12 114 GLY A CA 1
ATOM 820 C C . GLY A 1 114 ? -13.522 -5.643 10.936 1.00 98.12 114 GLY A C 1
ATOM 821 O O . GLY A 1 114 ? -13.953 -4.548 10.586 1.00 98.12 114 GLY A O 1
ATOM 822 N N . ALA A 1 115 ? -12.398 -6.151 10.436 1.00 98.12 115 ALA A N 1
ATOM 823 C CA . ALA A 1 115 ? -11.589 -5.459 9.441 1.00 98.12 115 ALA A CA 1
ATOM 824 C C . ALA A 1 115 ? -12.322 -5.323 8.095 1.00 98.12 115 ALA A C 1
ATOM 826 O O . ALA A 1 115 ? -12.264 -4.272 7.458 1.00 98.12 115 ALA A O 1
ATOM 827 N N . VAL A 1 116 ? -13.070 -6.343 7.662 1.00 98.62 116 VAL A N 1
ATOM 828 C CA . VAL A 1 116 ? -13.904 -6.259 6.451 1.00 98.62 116 VAL A CA 1
ATOM 829 C C . VAL A 1 116 ? -14.956 -5.158 6.578 1.00 98.62 116 VAL A C 1
ATOM 831 O O . VAL A 1 116 ? -15.123 -4.390 5.629 1.00 98.62 116 VAL A O 1
ATOM 834 N N . PHE A 1 117 ? -15.622 -5.053 7.732 1.00 98.69 117 PHE A N 1
ATOM 835 C CA . PHE A 1 117 ? -16.575 -3.980 8.006 1.00 98.69 117 PHE A CA 1
ATOM 836 C C . PHE A 1 117 ? -15.894 -2.609 7.953 1.00 98.69 117 PHE A C 1
ATOM 838 O O . PHE A 1 117 ? -16.337 -1.755 7.189 1.00 98.69 117 PHE A O 1
ATOM 845 N N . CYS A 1 118 ? -14.776 -2.431 8.664 1.00 98.75 118 CYS A N 1
ATOM 846 C CA . CYS A 1 118 ? -14.011 -1.180 8.672 1.00 98.75 118 CYS A CA 1
ATOM 847 C C . CYS A 1 118 ? -13.604 -0.742 7.263 1.00 98.75 118 CYS A C 1
ATOM 849 O O . CYS A 1 118 ? -13.806 0.409 6.881 1.00 98.75 118 CYS A O 1
ATOM 851 N N . ARG A 1 119 ? -13.089 -1.670 6.448 1.00 98.69 119 ARG A N 1
ATOM 852 C CA . ARG A 1 119 ? -12.738 -1.398 5.049 1.00 98.69 119 ARG A CA 1
ATOM 853 C C . ARG A 1 119 ? -13.953 -0.972 4.232 1.00 98.69 119 ARG A C 1
ATOM 855 O O . ARG A 1 119 ? -13.845 -0.066 3.413 1.00 98.69 119 ARG A O 1
ATOM 862 N N . ASN A 1 120 ? -15.097 -1.627 4.414 1.00 98.69 120 ASN A N 1
ATOM 863 C CA . ASN A 1 120 ? -16.317 -1.267 3.693 1.00 98.69 120 ASN A CA 1
ATOM 864 C C . ASN A 1 120 ? -16.834 0.114 4.116 1.00 98.69 120 ASN A C 1
ATOM 866 O O . ASN A 1 120 ? -17.247 0.877 3.247 1.00 98.69 120 ASN A O 1
ATOM 870 N N . ALA A 1 121 ? -16.769 0.445 5.409 1.00 98.56 121 ALA A N 1
ATOM 871 C CA . ALA A 1 121 ? -17.134 1.758 5.934 1.00 98.56 121 ALA A CA 1
ATOM 872 C C . ALA A 1 121 ? -16.230 2.861 5.359 1.00 98.56 121 ALA A C 1
ATOM 874 O O . ALA A 1 121 ? -16.736 3.825 4.789 1.00 98.56 121 ALA A O 1
ATOM 875 N N . ALA A 1 122 ? -14.907 2.668 5.396 1.00 98.56 122 ALA A N 1
ATOM 876 C CA . ALA A 1 122 ? -13.946 3.591 4.794 1.00 98.56 122 ALA A CA 1
ATOM 877 C C . ALA A 1 122 ? -14.190 3.772 3.285 1.00 98.56 122 ALA A C 1
ATOM 879 O O . ALA A 1 122 ? -14.284 4.898 2.797 1.00 98.56 122 ALA A O 1
ATOM 880 N N . ASN A 1 123 ? -14.381 2.671 2.547 1.00 98.50 123 ASN A N 1
ATOM 881 C CA . ASN A 1 123 ? -14.643 2.727 1.109 1.00 98.50 123 ASN A CA 1
ATOM 882 C C . ASN A 1 123 ? -15.960 3.448 0.786 1.00 98.50 123 ASN A C 1
ATOM 884 O O . ASN A 1 123 ? -16.012 4.196 -0.189 1.00 98.50 123 ASN A O 1
ATOM 888 N N . ALA A 1 124 ? -17.012 3.236 1.583 1.00 97.88 124 ALA A N 1
ATOM 889 C CA . ALA A 1 124 ? -18.295 3.921 1.425 1.00 97.88 124 ALA A CA 1
ATOM 890 C C . ALA A 1 124 ? -18.189 5.429 1.710 1.00 97.88 124 ALA A C 1
ATOM 892 O O . ALA A 1 124 ? -18.889 6.212 1.073 1.00 97.88 124 ALA A O 1
ATOM 893 N N . ALA A 1 125 ? -17.282 5.832 2.604 1.00 96.44 125 ALA A N 1
ATOM 894 C CA . ALA A 1 125 ? -16.944 7.231 2.862 1.00 96.44 125 ALA A CA 1
ATOM 895 C C . ALA A 1 125 ? -16.022 7.846 1.788 1.00 96.44 125 ALA A C 1
ATOM 897 O O . ALA A 1 125 ? -15.776 9.047 1.805 1.00 96.44 125 ALA A O 1
ATOM 898 N N . GLY A 1 126 ? -15.525 7.052 0.833 1.00 97.44 126 GLY A N 1
ATOM 899 C CA . GLY A 1 126 ? -14.663 7.510 -0.262 1.00 97.44 126 GLY A CA 1
ATOM 900 C C . GLY A 1 126 ? -13.165 7.274 -0.048 1.00 97.44 126 GLY A C 1
ATOM 901 O O . GLY A 1 126 ? -12.372 7.599 -0.931 1.00 97.44 126 GLY A O 1
ATOM 902 N N . LEU A 1 127 ? -12.758 6.662 1.068 1.00 98.12 127 LEU A N 1
ATOM 903 C CA . LEU A 1 127 ? -11.370 6.280 1.321 1.00 98.12 127 LEU A CA 1
ATOM 904 C C . LEU A 1 127 ? -11.120 4.846 0.839 1.00 98.12 127 LEU A C 1
ATOM 906 O O . LEU A 1 127 ? -11.555 3.886 1.467 1.00 98.12 127 LEU A O 1
ATOM 910 N N . MET A 1 128 ? -10.369 4.687 -0.253 1.00 97.31 128 MET A N 1
ATOM 911 C CA . MET A 1 128 ? -9.978 3.363 -0.746 1.00 97.31 128 MET A CA 1
ATOM 912 C C . MET A 1 128 ? -8.859 2.760 0.108 1.00 97.31 128 MET A C 1
ATOM 914 O O . MET A 1 128 ? -7.684 3.090 -0.060 1.00 97.31 128 MET A O 1
ATOM 918 N N . VAL A 1 129 ? -9.217 1.821 0.981 1.00 96.69 129 VAL A N 1
ATOM 919 C CA . VAL A 1 129 ? -8.273 1.036 1.793 1.00 96.69 129 VAL A CA 1
ATOM 920 C C . VAL A 1 129 ? -8.478 -0.457 1.593 1.00 96.69 129 VAL A C 1
ATOM 922 O O . VAL A 1 129 ? -9.522 -0.927 1.133 1.00 96.69 129 VAL A O 1
ATOM 925 N N . ARG A 1 130 ? -7.447 -1.237 1.918 1.00 97.56 130 ARG A N 1
ATOM 926 C CA . ARG A 1 130 ? -7.475 -2.693 1.792 1.00 97.56 130 ARG A CA 1
ATOM 927 C C . ARG A 1 130 ? -7.311 -3.335 3.156 1.00 97.56 130 ARG A C 1
ATOM 929 O O . ARG A 1 130 ? -6.321 -3.083 3.829 1.00 97.56 130 ARG A O 1
ATOM 936 N N . GLN A 1 131 ? -8.185 -4.271 3.498 1.00 97.81 131 GLN A N 1
ATOM 937 C CA . GLN A 1 131 ? -7.952 -5.174 4.618 1.00 97.81 131 GLN A CA 1
ATOM 938 C C . GLN A 1 131 ? -7.051 -6.347 4.202 1.00 97.81 131 GLN A C 1
ATOM 940 O O . GLN A 1 131 ? -7.176 -6.882 3.095 1.00 97.81 131 GLN A O 1
ATOM 945 N N . THR A 1 132 ? -6.155 -6.785 5.080 1.00 97.62 132 THR A N 1
ATOM 946 C CA . THR A 1 132 ? -5.467 -8.081 4.976 1.00 97.62 132 THR A CA 1
ATOM 947 C C . THR A 1 132 ? -5.443 -8.708 6.360 1.00 97.62 132 THR A C 1
ATOM 949 O O . THR A 1 132 ? -4.801 -8.177 7.261 1.00 97.62 132 THR A O 1
ATOM 952 N N . GLY A 1 133 ? -6.175 -9.812 6.535 1.00 97.00 133 GLY A N 1
ATOM 953 C CA . GLY A 1 133 ? -6.528 -10.278 7.875 1.00 97.00 133 GLY A CA 1
ATOM 954 C C . GLY A 1 133 ? -7.232 -9.165 8.654 1.00 97.00 133 GLY A C 1
ATOM 955 O O . GLY A 1 133 ? -8.065 -8.448 8.095 1.00 97.00 133 GLY A O 1
ATOM 956 N N . ASP A 1 134 ? -6.833 -8.986 9.909 1.00 97.94 134 ASP A N 1
ATOM 957 C CA . ASP A 1 134 ? -7.415 -8.003 10.824 1.00 97.94 134 ASP A CA 1
ATOM 958 C C . ASP A 1 134 ? -6.804 -6.595 10.696 1.00 97.94 134 ASP A C 1
ATOM 960 O O . ASP A 1 134 ? -7.049 -5.748 11.545 1.00 97.94 134 ASP A O 1
ATOM 964 N N . ALA A 1 135 ? -6.019 -6.310 9.649 1.00 98.19 135 ALA A N 1
ATOM 965 C CA . ALA A 1 135 ? -5.327 -5.029 9.493 1.00 98.19 135 ALA A CA 1
ATOM 966 C C . ALA A 1 135 ? -5.767 -4.228 8.259 1.00 98.19 135 ALA A C 1
ATOM 968 O O . ALA A 1 135 ? -5.912 -4.784 7.165 1.00 98.19 135 ALA A O 1
ATOM 969 N N . MET A 1 136 ? -5.920 -2.908 8.418 1.00 98.62 136 MET A N 1
ATOM 970 C CA . MET A 1 136 ? -6.081 -1.943 7.325 1.00 98.62 136 MET A CA 1
ATOM 971 C C . MET A 1 136 ? -4.710 -1.576 6.767 1.00 98.62 136 MET A C 1
ATOM 973 O O . MET A 1 136 ? -3.914 -0.937 7.448 1.00 98.62 136 MET A O 1
ATOM 977 N N . ILE A 1 137 ? -4.437 -1.979 5.530 1.00 98.25 137 ILE A N 1
ATOM 978 C CA . ILE A 1 137 ? -3.200 -1.679 4.811 1.00 98.25 137 ILE A CA 1
ATOM 979 C C . ILE A 1 137 ? -3.361 -0.368 4.045 1.00 98.25 137 ILE A C 1
ATOM 981 O O . ILE A 1 137 ? -4.281 -0.218 3.234 1.00 98.25 137 ILE A O 1
ATOM 985 N N . THR A 1 138 ? -2.419 0.545 4.256 1.00 97.25 138 THR A N 1
ATOM 986 C CA . THR A 1 138 ? -2.350 1.850 3.599 1.00 97.25 138 THR A CA 1
ATOM 987 C C . THR A 1 138 ? -1.016 1.992 2.868 1.00 97.25 138 THR A C 1
ATOM 989 O O . THR A 1 138 ? 0.054 1.697 3.400 1.00 97.25 138 THR A O 1
ATOM 992 N N . ALA A 1 139 ? -1.093 2.399 1.601 1.00 97.44 139 ALA A N 1
ATOM 993 C CA . ALA A 1 139 ? 0.064 2.582 0.729 1.00 97.44 139 ALA A CA 1
ATOM 994 C C . ALA A 1 139 ? -0.153 3.779 -0.217 1.00 97.44 139 ALA A C 1
ATOM 996 O O . ALA A 1 139 ? -0.294 3.573 -1.428 1.00 97.44 139 ALA A O 1
ATOM 997 N N . PRO A 1 140 ? -0.300 5.008 0.319 1.00 97.38 140 PRO A N 1
ATOM 998 C CA . PRO A 1 140 ? -0.610 6.175 -0.498 1.00 97.38 140 PRO A CA 1
ATOM 999 C C . PRO A 1 140 ? 0.493 6.465 -1.535 1.00 97.38 140 PRO A C 1
ATOM 1001 O O . PRO A 1 140 ? 1.663 6.137 -1.308 1.00 97.38 140 PRO A O 1
ATOM 1004 N N . PRO A 1 141 ? 0.147 7.088 -2.678 1.00 96.81 141 PRO A N 1
ATOM 1005 C CA . PRO A 1 141 ? 1.129 7.533 -3.661 1.00 96.81 141 PRO A CA 1
ATOM 1006 C C . PRO A 1 141 ? 2.223 8.420 -3.054 1.00 96.81 141 PRO A C 1
ATOM 1008 O O . PRO A 1 141 ? 1.974 9.230 -2.164 1.00 96.81 141 PRO A O 1
ATOM 1011 N N . LEU A 1 142 ? 3.442 8.335 -3.595 1.00 96.69 142 LEU A N 1
ATOM 1012 C CA . LEU A 1 142 ? 4.581 9.137 -3.118 1.00 96.69 142 LEU A CA 1
ATOM 1013 C C . LEU A 1 142 ? 4.402 10.650 -3.330 1.00 96.69 142 LEU A C 1
ATOM 1015 O O . LEU A 1 142 ? 5.101 11.437 -2.703 1.00 96.69 142 LEU A O 1
ATOM 1019 N N . ILE A 1 143 ? 3.476 11.044 -4.211 1.00 96.38 143 ILE A N 1
ATOM 1020 C CA . ILE A 1 143 ? 3.142 12.444 -4.508 1.00 96.38 143 ILE A CA 1
ATOM 1021 C C . ILE A 1 143 ? 2.175 13.068 -3.495 1.00 96.38 143 ILE A C 1
ATOM 1023 O O . ILE A 1 143 ? 1.832 14.237 -3.653 1.00 96.38 143 ILE A O 1
ATOM 1027 N N . CYS A 1 144 ? 1.704 12.308 -2.498 1.00 98.00 144 CYS A N 1
ATOM 1028 C CA . CYS A 1 144 ? 0.741 12.834 -1.543 1.00 98.00 144 CYS A CA 1
ATOM 1029 C C . CYS A 1 144 ? 1.290 14.042 -0.779 1.00 98.00 144 CYS A C 1
ATOM 1031 O O . CYS A 1 144 ? 2.461 14.089 -0.394 1.00 98.00 144 CYS A O 1
ATOM 1033 N N . ASN A 1 145 ? 0.416 15.004 -0.512 1.00 97.94 145 ASN A N 1
ATOM 1034 C CA . ASN A 1 145 ? 0.699 16.136 0.360 1.00 97.94 145 ASN A CA 1
ATOM 1035 C C . ASN A 1 145 ? 0.144 15.907 1.778 1.00 97.94 145 ASN A C 1
ATOM 1037 O O . ASN A 1 145 ? -0.549 14.929 2.054 1.00 97.94 145 ASN A O 1
ATOM 1041 N N . ARG A 1 146 ? 0.455 16.823 2.706 1.00 98.50 146 ARG A N 1
ATOM 1042 C CA . ARG A 1 146 ? 0.035 16.701 4.112 1.00 98.50 146 ARG A CA 1
ATOM 1043 C C . ARG A 1 146 ? -1.482 16.674 4.277 1.00 98.50 146 ARG A C 1
ATOM 1045 O O . ARG A 1 146 ? -1.962 15.824 5.005 1.00 98.50 146 ARG A O 1
ATOM 1052 N N . ALA A 1 147 ? -2.222 17.525 3.569 1.00 98.62 147 ALA A N 1
ATOM 1053 C CA . ALA A 1 147 ? -3.680 17.570 3.672 1.00 98.62 147 ALA A CA 1
ATOM 1054 C C . ALA A 1 147 ? -4.342 16.273 3.170 1.00 98.62 147 ALA A C 1
ATOM 1056 O O . ALA A 1 147 ? -5.344 15.831 3.728 1.00 98.62 147 ALA A O 1
ATOM 1057 N N . GLU A 1 148 ? -3.769 15.627 2.152 1.00 98.56 148 GLU A N 1
ATOM 1058 C CA . GLU A 1 148 ? -4.225 14.312 1.682 1.00 98.56 148 GLU A CA 1
ATOM 1059 C C . GLU A 1 148 ? -3.923 13.205 2.699 1.00 98.56 148 GLU A C 1
ATOM 1061 O O . GLU A 1 148 ? -4.760 12.330 2.915 1.00 98.56 148 GLU A O 1
ATOM 1066 N N . ILE A 1 149 ? -2.761 13.254 3.363 1.00 98.69 149 ILE A N 1
ATOM 1067 C CA . ILE A 1 149 ? -2.445 12.346 4.476 1.00 98.69 149 ILE A CA 1
ATOM 1068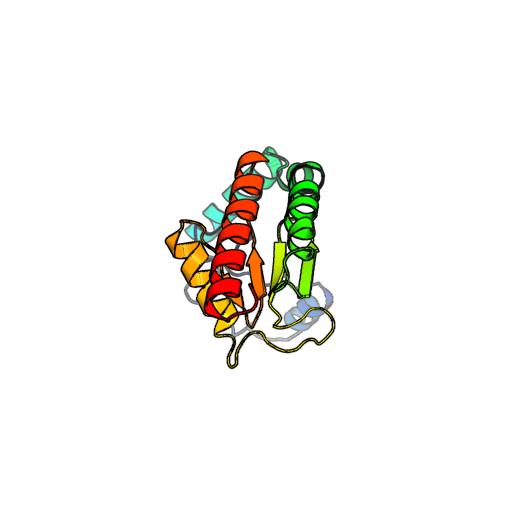 C C . ILE A 1 149 ? -3.396 12.566 5.652 1.00 98.69 149 ILE A C 1
ATOM 1070 O O . ILE A 1 149 ? -3.859 11.597 6.248 1.00 98.69 149 ILE A O 1
ATOM 1074 N N . ASP A 1 150 ? -3.697 13.821 5.969 1.00 98.69 150 ASP A N 1
ATOM 1075 C CA . ASP A 1 150 ? -4.617 14.180 7.044 1.00 98.69 150 ASP A CA 1
ATOM 1076 C C . ASP A 1 150 ? -6.001 13.609 6.753 1.00 98.69 150 ASP A C 1
ATOM 1078 O O . ASP A 1 150 ? -6.521 12.834 7.550 1.00 98.69 150 ASP A O 1
ATOM 1082 N N . SER A 1 151 ? -6.513 13.869 5.547 1.00 98.50 151 SER A N 1
ATOM 1083 C CA . SER A 1 151 ? -7.793 13.336 5.075 1.00 98.50 151 SER A CA 1
ATOM 1084 C C . SER A 1 151 ? -7.831 11.806 5.129 1.00 98.50 151 SER A C 1
ATOM 1086 O O . SER A 1 151 ? -8.807 11.233 5.601 1.00 98.50 151 SER A O 1
ATOM 1088 N N . LEU A 1 152 ? -6.760 11.125 4.700 1.00 98.50 152 LEU A N 1
ATOM 1089 C CA . LEU A 1 152 ? -6.662 9.664 4.775 1.00 98.50 152 LEU A CA 1
ATOM 1090 C C . LEU A 1 152 ? -6.799 9.160 6.214 1.00 98.50 152 LEU A C 1
ATOM 1092 O O . LEU A 1 152 ? -7.521 8.195 6.456 1.00 98.50 152 LEU A O 1
ATOM 1096 N N . VAL A 1 153 ? -6.077 9.767 7.157 1.00 98.56 153 VAL A N 1
ATOM 1097 C CA . VAL A 1 153 ? -6.058 9.313 8.553 1.00 98.56 153 VAL A CA 1
ATOM 1098 C C . VAL A 1 153 ? -7.366 9.642 9.262 1.00 98.56 153 VAL A C 1
ATOM 1100 O O . VAL A 1 153 ? -7.866 8.796 9.999 1.00 98.56 153 VAL A O 1
ATOM 1103 N N . ASP A 1 154 ? -7.941 10.812 9.000 1.00 98.62 154 ASP A N 1
ATOM 1104 C CA . ASP A 1 154 ? -9.189 11.251 9.624 1.00 98.62 154 ASP A CA 1
ATOM 1105 C C . ASP A 1 154 ? -10.362 10.375 9.157 1.00 98.62 154 ASP A C 1
ATOM 1107 O O . ASP A 1 154 ? -11.076 9.808 9.983 1.00 98.62 154 ASP A O 1
ATOM 1111 N N . MET A 1 155 ? -10.475 10.119 7.848 1.00 98.62 155 MET A N 1
ATOM 1112 C CA . MET A 1 155 ? -11.487 9.204 7.299 1.00 98.62 155 MET A CA 1
ATOM 1113 C C . MET A 1 155 ? -11.303 7.757 7.780 1.00 98.62 155 MET A C 1
ATOM 1115 O O . MET A 1 155 ? -12.276 7.017 7.941 1.00 98.62 155 MET A O 1
ATOM 1119 N N . LEU A 1 156 ? -10.059 7.322 8.007 1.00 98.69 156 LEU A N 1
ATOM 1120 C CA . LEU A 1 156 ? -9.803 6.012 8.603 1.00 98.69 156 LEU A CA 1
ATOM 1121 C C . LEU A 1 156 ? -10.236 5.978 10.075 1.00 98.69 156 LEU A C 1
ATOM 1123 O O . LEU A 1 156 ? -10.789 4.970 10.507 1.00 98.69 156 LEU A O 1
ATOM 1127 N N . GLY A 1 157 ? -10.026 7.064 10.822 1.00 98.56 157 GLY A N 1
ATOM 1128 C CA . GLY A 1 157 ? -10.540 7.245 12.181 1.00 98.56 157 GLY A CA 1
ATOM 1129 C C . GLY A 1 157 ? -12.061 7.112 12.241 1.00 98.56 157 GLY A C 1
ATOM 1130 O O . GLY A 1 157 ? -12.567 6.285 12.992 1.00 98.56 157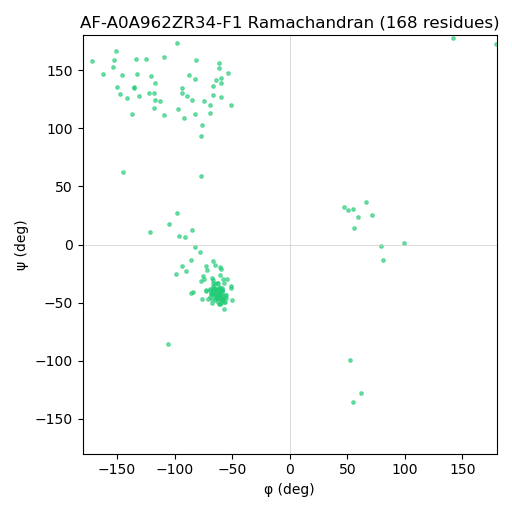 GLY A O 1
ATOM 1131 N N . GLU A 1 158 ? -12.782 7.808 11.363 1.00 98.56 158 GLU A N 1
ATOM 1132 C CA . GLU A 1 158 ? -14.248 7.713 11.270 1.00 98.56 158 GLU A CA 1
ATOM 1133 C C . GLU A 1 158 ? -14.727 6.281 10.968 1.00 98.56 158 GLU A C 1
ATOM 1135 O O . GLU A 1 158 ? -15.707 5.792 11.536 1.00 98.56 158 GLU A O 1
ATOM 1140 N N . ALA A 1 159 ? -14.019 5.566 10.088 1.00 98.69 159 ALA A N 1
ATOM 1141 C CA . ALA A 1 159 ? -14.324 4.168 9.800 1.00 98.69 159 ALA A CA 1
ATOM 1142 C C . ALA A 1 159 ? -14.062 3.252 11.009 1.00 98.69 159 ALA A C 1
ATOM 1144 O O . ALA A 1 159 ? -14.809 2.290 11.226 1.00 98.69 159 ALA A O 1
ATOM 1145 N N . LEU A 1 160 ? -13.027 3.537 11.802 1.00 98.62 160 LEU A N 1
ATOM 1146 C CA . LEU A 1 160 ? -12.739 2.828 13.047 1.00 98.62 160 LEU A CA 1
ATOM 1147 C C . LEU A 1 160 ? -13.823 3.094 14.102 1.00 98.62 160 LEU A C 1
ATOM 1149 O O . LEU A 1 160 ? -14.281 2.131 14.720 1.00 98.62 160 LEU A O 1
ATOM 1153 N N . ASP A 1 161 ? -14.296 4.334 14.244 1.00 98.56 161 ASP A N 1
ATOM 1154 C CA . ASP A 1 161 ? -15.394 4.697 15.150 1.00 98.56 161 ASP A CA 1
ATOM 1155 C C . ASP A 1 161 ? -16.675 3.931 14.789 1.00 98.56 161 ASP A C 1
ATOM 1157 O O . ASP A 1 161 ? -17.273 3.249 15.628 1.00 98.56 161 ASP A O 1
ATOM 1161 N N . ALA A 1 162 ? -17.059 3.956 13.508 1.00 98.50 162 ALA A N 1
ATOM 1162 C CA . ALA A 1 162 ? -18.222 3.224 13.008 1.00 98.50 162 ALA A CA 1
ATOM 1163 C C . ALA A 1 162 ? -18.098 1.710 13.250 1.00 98.50 162 ALA A C 1
ATOM 1165 O O . ALA A 1 162 ? -19.078 1.033 13.574 1.00 98.50 162 ALA A O 1
ATOM 1166 N N . THR A 1 163 ? -16.886 1.170 13.115 1.00 98.62 163 THR A N 1
ATOM 1167 C CA . THR A 1 163 ? -16.602 -0.245 13.376 1.00 98.62 163 THR A CA 1
ATOM 1168 C C . THR A 1 163 ? -16.718 -0.567 14.863 1.00 98.62 163 THR A C 1
ATOM 1170 O O . THR A 1 163 ? -17.336 -1.568 15.226 1.00 98.62 163 THR A O 1
ATOM 1173 N N . ALA A 1 164 ? -16.160 0.270 15.735 1.00 98.25 164 ALA A N 1
ATOM 1174 C CA . ALA A 1 164 ? -16.234 0.074 17.177 1.00 98.25 164 ALA A CA 1
ATOM 1175 C C . ALA A 1 164 ? -17.685 0.102 17.673 1.00 98.25 164 ALA A C 1
ATOM 1177 O O . ALA A 1 164 ? -18.072 -0.795 18.423 1.00 98.25 164 ALA A O 1
ATOM 1178 N N . ALA A 1 165 ? -18.496 1.042 17.179 1.00 98.25 165 ALA A N 1
ATOM 1179 C CA . ALA A 1 165 ? -19.926 1.107 17.475 1.00 98.25 165 ALA A CA 1
ATOM 1180 C C . ALA A 1 165 ? -20.679 -0.141 16.973 1.00 98.25 165 ALA A C 1
ATOM 1182 O O . ALA A 1 165 ? -21.478 -0.728 17.701 1.00 98.25 165 ALA A O 1
ATOM 1183 N N . HIS A 1 166 ? -20.394 -0.608 15.750 1.00 98.25 166 HIS A N 1
ATOM 1184 C CA . HIS A 1 166 ? -21.039 -1.804 15.192 1.00 98.25 166 HIS A CA 1
ATOM 1185 C C . HIS A 1 166 ? -20.773 -3.074 16.018 1.00 98.25 166 HIS A C 1
ATOM 1187 O O . HIS A 1 166 ? -21.663 -3.911 16.167 1.00 98.25 166 HIS A O 1
ATOM 1193 N N . PHE A 1 167 ? -19.563 -3.224 16.566 1.00 97.62 167 PHE A N 1
ATOM 1194 C CA . PHE A 1 167 ? -19.163 -4.392 17.362 1.00 97.62 167 PHE A CA 1
ATOM 1195 C C . PHE A 1 167 ? -19.288 -4.197 18.884 1.00 97.62 167 PHE A C 1
ATOM 1197 O O . PHE A 1 167 ? -18.854 -5.079 19.639 1.00 97.62 167 PHE A O 1
ATOM 1204 N N . GLY A 1 168 ? -19.882 -3.083 19.328 1.00 96.38 168 GLY A N 1
ATOM 1205 C CA . GLY A 1 168 ? -20.168 -2.787 20.735 1.00 96.38 168 GLY A CA 1
ATOM 1206 C C . GLY A 1 168 ? -18.923 -2.585 21.601 1.00 96.38 168 GLY A C 1
ATOM 1207 O O . GLY A 1 168 ? -18.893 -3.050 22.739 1.00 96.38 168 GLY A O 1
ATOM 1208 N N . VAL A 1 169 ? -17.874 -1.970 21.048 1.00 93.19 169 VAL A N 1
ATOM 1209 C CA . VAL A 1 169 ? -16.655 -1.582 21.788 1.00 93.19 169 VAL A CA 1
ATOM 1210 C C . VAL A 1 169 ? -16.685 -0.101 22.192 1.00 93.19 169 VAL A C 1
ATOM 1212 O O . VAL A 1 169 ? -16.053 0.268 23.182 1.00 93.19 169 VAL A O 1
ATOM 1215 N N . LEU A 1 170 ? -17.435 0.718 21.447 1.00 79.25 170 LEU A N 1
ATOM 1216 C CA . LEU A 1 170 ? -17.794 2.105 21.754 1.00 79.25 170 LEU A CA 1
ATOM 1217 C C . LEU A 1 170 ? -19.315 2.236 21.872 1.00 79.25 170 LEU A C 1
ATOM 1219 O O . LEU A 1 170 ? -20.016 1.466 21.173 1.00 79.25 170 LEU A O 1
#

Sequence (170 aa):
AKAVTNGYQPLGGVMVGDRVADALLAHPGEFTHGLTYSGHPAACAAALATLGVLRESGIIESAASGIAPYFQTRLAALTEHPIVGEVRGLGMFAAVELVRHKGTRERLAPDSAGAVFCRNAANAAGLMVRQTGDAMITAPPLICNRAEIDSLVDMLGEALDATAAHFGVL

Nearest PDB structures (foldseek):
  7qyf-assembly2_B  TM=9.324E-01  e=8.758E-14  Acidihalobacter
  6gwi-assembly1_A  TM=9.452E-01  e=3.310E-13  Halomonas elongata DSM 2581
  7qx0-assembly2_C  TM=9.365E-01  e=3.310E-13  Acidihalobacter
  7qyf-assembly2_C  TM=9.410E-01  e=2.651E-12  Acidihalobacter
  7qyf-assembly1_D  TM=9.349E-01  e=5.007E-12  Acidihalobacter

Radius of gyration: 21.04 Å; Cα contacts (8 Å, |Δi|>4): 224; chains: 1; bounding box: 49×44×51 Å

Foldseek 3Di:
DCLLLVPPDDDDDDDDDPVRVVVVVPDPDDPPDDDPCVPPPVSVVSSVVSVVCCVVVVLVVCQQPPVQVVLLVLQQVCCPQAQFQDWDDDRQKIKTAGALGHPPNHRLDPPLVLVVQLQVQLVVVVAHWDDDRRITIGRDDSPDDNVNSNVNSVSSSVSSVVSCVVSVVD

pLDDT: mean 96.97, std 2.54, range [79.25, 98.75]

Secondary structure (DSSP, 8-state):
-GGGGTTSS--------HHHHHHHHHSSS------TTTT-HHHHHHHHHHHHHHHHTTHHHHHHHTHHHHHHHHHHGGGGSTTEEEEEEETTEEEEEE-SSTTT---SSGGGHHHHHHHHHHHHTT---EEETTEEEE---TT--HHHHHHHHHHHHHHHHHHHHHTT--

Solvent-accessible surface area (backbone atoms only — not comparable to full-atom values): 9496 Å² total; per-residue (Å²): 72,63,69,50,22,68,68,77,40,89,50,79,75,82,90,76,56,65,80,58,47,52,58,60,69,69,46,92,76,80,80,93,72,88,54,98,66,65,83,39,64,70,34,52,50,42,23,52,51,38,52,48,50,47,62,76,64,41,43,64,64,48,22,62,76,50,49,16,58,52,48,48,56,57,49,47,59,50,44,76,42,67,43,29,59,44,58,51,68,61,61,59,36,36,34,44,29,46,15,52,43,63,92,67,79,39,61,57,38,74,94,28,48,43,26,50,48,25,31,50,46,17,41,75,76,69,44,87,56,44,56,59,65,41,18,45,39,46,66,65,66,75,84,58,52,69,69,57,48,48,50,53,47,50,48,46,48,53,15,49,52,56,35,29,45,7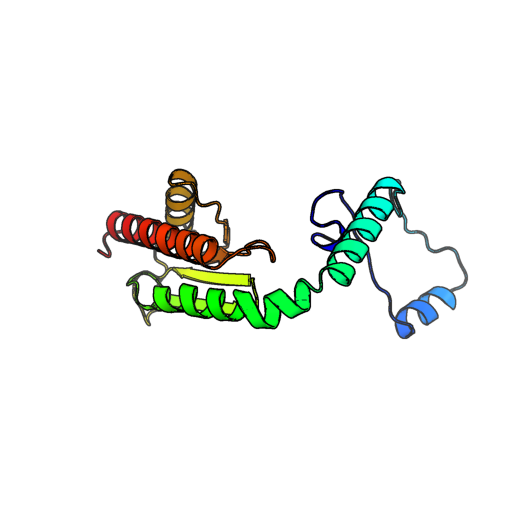4,73,66,74,89